Protein AF-A0AAV4WEE0-F1 (afdb_monomer)

pLDDT: mean 76.93, std 17.57, range [32.69, 96.69]

Nearest PDB structures (foldseek):
  7z1k-assembly1_A  TM=8.141E-01  e=2.230E-05  Homo sapiens
  1ow1-assembly1_A  TM=7.708E-01  e=2.863E-05  Homo sapiens
  7z27-assembly1_B  TM=7.330E-01  e=6.160E-03  Homo sapiens
  7z27-assembly1_A  TM=7.036E-01  e=2.287E-02  Homo sapiens

Solvent-accessible surface area (backbone atoms only — not comparable to full-atom values): 7306 Å² total; per-residue (Å²): 135,84,77,72,69,78,80,76,52,81,66,60,76,76,24,61,74,65,47,69,36,30,44,31,48,98,88,47,74,20,39,27,35,30,28,53,74,50,57,29,62,65,63,44,42,56,50,41,66,72,77,37,78,52,54,47,58,46,81,41,76,41,68,74,76,64,75,77,60,57,84,78,40,59,82,80,37,58,43,63,50,79,42,61,33,48,81,43,71,69,46,24,51,52,12,40,48,40,38,50,68,47,50,50,45,47,32,57,75,67,67,42,40,75,29,72,84,79,87,79,70,79,83,127

InterPro domains:
  IPR016194 SPOC-like, C-terminal domain superfamily [G3DSA:2.40.290.10] (7-121)
  IPR016194 SPOC-like, C-terminal domain superfamily [SSF100939] (11-114)

Radius of gyration: 15.43 Å; Cα contacts (8 Å, |Δi|>4): 176; chains: 1; bounding box: 29×40×46 Å

Foldseek 3Di:
DPQPADDDDPLCVVWPWQDWAWEAEPRQIFTKTKTFDAADSVLSNVCCVPFPVHYFYLPDWDQPPVVVCVVVCSHNDTDIDMATDDSDPVNSVSNRCCVVVPPVVVCVVVNTDRDGDGPPPDPD

Structure (mmCIF, N/CA/C/O backbone):
data_AF-A0AAV4WEE0-F1
#
_entry.id   AF-A0AAV4WEE0-F1
#
loop_
_atom_site.group_PDB
_atom_site.id
_atom_site.type_symbol
_atom_site.label_atom_id
_atom_site.label_alt_id
_atom_site.label_comp_id
_atom_site.label_asym_id
_atom_site.label_entity_id
_atom_site.label_seq_id
_atom_site.pdbx_PDB_ins_code
_atom_site.Cartn_x
_atom_site.Cartn_y
_atom_site.Cartn_z
_atom_site.occupancy
_atom_site.B_iso_or_equiv
_atom_site.auth_seq_id
_atom_site.auth_comp_id
_atom_site.auth_asym_id
_atom_site.auth_atom_id
_atom_site.pdbx_PDB_model_num
ATOM 1 N N . MET A 1 1 ? -12.226 25.056 14.072 1.00 35.38 1 MET A N 1
ATOM 2 C CA . MET A 1 1 ? -11.562 23.853 14.610 1.00 35.38 1 MET A CA 1
ATOM 3 C C . MET A 1 1 ? -10.584 23.409 13.546 1.00 35.38 1 MET A C 1
ATOM 5 O O . MET A 1 1 ? -10.989 22.764 12.591 1.00 35.38 1 MET A O 1
ATOM 9 N N . GLU A 1 2 ? -9.351 23.899 13.625 1.00 38.50 2 GLU A N 1
ATOM 10 C CA . GLU A 1 2 ? -8.288 23.498 12.704 1.00 38.50 2 GLU A CA 1
ATOM 11 C C . GLU A 1 2 ? -7.837 22.097 13.121 1.00 38.50 2 GLU A C 1
ATOM 13 O O . GLU A 1 2 ? -7.438 21.882 14.266 1.00 38.50 2 GLU A O 1
ATOM 18 N N . GLY A 1 3 ? -8.027 21.119 12.235 1.00 40.12 3 GLY A N 1
ATOM 19 C CA . GLY A 1 3 ? -7.583 19.752 12.466 1.00 40.12 3 GLY A CA 1
ATOM 20 C C . GLY A 1 3 ? -6.066 19.741 12.600 1.00 40.12 3 GLY A C 1
ATOM 21 O O . GLY A 1 3 ? -5.363 20.190 11.697 1.00 40.12 3 GLY A O 1
ATOM 22 N N . ASN A 1 4 ? -5.572 19.251 13.736 1.00 44.12 4 ASN A N 1
ATOM 23 C CA . ASN A 1 4 ? -4.148 19.053 13.986 1.00 44.12 4 ASN A CA 1
ATOM 24 C C . ASN A 1 4 ? -3.625 17.968 13.029 1.00 44.12 4 ASN A C 1
ATOM 26 O O . ASN A 1 4 ? -3.594 16.786 13.362 1.00 44.12 4 ASN A O 1
ATOM 30 N N . MET A 1 5 ? -3.243 18.370 11.817 1.00 50.44 5 MET A N 1
ATOM 31 C CA . MET A 1 5 ? -2.509 17.517 10.892 1.00 50.44 5 MET A CA 1
ATOM 32 C C . MET A 1 5 ? -1.175 17.144 11.535 1.00 50.44 5 MET A C 1
ATOM 34 O O . MET A 1 5 ? -0.389 18.020 11.901 1.00 50.44 5 MET A O 1
ATOM 38 N N . MET A 1 6 ? -0.908 15.844 11.667 1.00 61.09 6 MET A N 1
ATOM 39 C CA . MET A 1 6 ? 0.408 15.391 12.105 1.00 61.09 6 MET A CA 1
ATOM 40 C C . MET A 1 6 ? 1.493 15.902 11.146 1.00 61.09 6 MET A C 1
ATOM 42 O O . MET A 1 6 ? 1.300 15.865 9.926 1.00 61.09 6 MET A O 1
ATOM 46 N N . PRO A 1 7 ? 2.638 16.369 11.672 1.00 57.16 7 PRO A N 1
ATOM 47 C CA . PRO A 1 7 ? 3.713 16.888 10.847 1.00 57.16 7 PRO A CA 1
ATOM 48 C C . PRO A 1 7 ? 4.311 15.785 9.967 1.00 57.16 7 PRO A C 1
ATOM 50 O O . PRO A 1 7 ? 4.526 14.656 10.407 1.00 57.16 7 PRO A O 1
ATOM 53 N N . LEU A 1 8 ? 4.603 16.149 8.719 1.00 56.88 8 LEU A N 1
ATOM 54 C CA . LEU A 1 8 ? 5.281 15.290 7.753 1.00 56.88 8 LEU A CA 1
ATOM 55 C C . LEU A 1 8 ? 6.668 14.884 8.265 1.00 56.88 8 LEU A C 1
ATOM 57 O O . LEU A 1 8 ? 7.426 15.727 8.755 1.00 56.88 8 LEU A O 1
ATOM 61 N N . SER A 1 9 ? 7.028 13.613 8.103 1.00 58.94 9 SER A N 1
ATOM 62 C CA . SER A 1 9 ? 8.375 13.130 8.409 1.00 58.94 9 SER A CA 1
ATOM 63 C C . SER A 1 9 ? 9.423 13.763 7.468 1.00 58.94 9 SER A C 1
ATOM 65 O O . SER A 1 9 ? 9.096 14.161 6.348 1.00 58.94 9 SER A O 1
ATOM 67 N N . PRO A 1 10 ? 10.709 13.842 7.860 1.00 52.53 10 PRO A N 1
ATOM 68 C CA . PRO A 1 10 ? 11.750 14.501 7.057 1.00 52.53 10 PRO A CA 1
ATOM 69 C C . PRO A 1 10 ? 11.942 13.931 5.639 1.00 52.53 10 PRO A C 1
ATOM 71 O O . PRO A 1 10 ? 12.389 14.641 4.740 1.00 52.53 10 PRO A O 1
ATOM 74 N N . SER A 1 11 ? 11.606 12.657 5.414 1.00 53.34 11 SER A N 1
ATOM 75 C CA . SER A 1 11 ? 11.612 12.026 4.087 1.00 53.34 11 SER A CA 1
ATOM 76 C C . SER A 1 11 ? 10.438 12.466 3.208 1.00 53.34 11 SER A C 1
ATOM 78 O O . SER A 1 11 ? 10.603 12.603 2.000 1.00 53.34 11 SER A O 1
ATOM 80 N N . GLU A 1 12 ? 9.279 12.750 3.804 1.00 51.50 12 GLU A N 1
ATOM 81 C CA . GLU A 1 12 ? 8.088 13.271 3.108 1.00 51.50 12 GLU A CA 1
ATOM 82 C C . GLU A 1 12 ? 8.232 14.749 2.730 1.00 51.50 12 GLU A C 1
ATOM 84 O O . GLU A 1 12 ? 7.516 15.240 1.868 1.00 51.50 12 GLU A O 1
ATOM 89 N N . GLN A 1 13 ? 9.178 15.462 3.346 1.00 56.56 13 GLN A N 1
ATOM 90 C CA . GLN A 1 13 ? 9.523 16.833 2.961 1.00 56.56 13 GLN A CA 1
ATOM 91 C C . GLN A 1 13 ? 10.413 16.894 1.708 1.00 56.56 13 GLN A C 1
ATOM 93 O O . GLN A 1 13 ? 10.507 17.946 1.083 1.00 56.56 13 GLN A O 1
ATOM 98 N N . LYS A 1 14 ? 11.074 15.787 1.334 1.00 66.38 14 LYS A N 1
ATOM 99 C CA . LYS A 1 14 ? 11.942 15.707 0.144 1.00 66.38 14 LYS A CA 1
ATOM 100 C C . LYS A 1 14 ? 11.291 15.006 -1.042 1.00 66.38 14 LYS A C 1
ATOM 102 O O . LYS A 1 14 ? 11.653 15.306 -2.175 1.00 66.38 14 LYS A O 1
ATOM 107 N N . ASN A 1 15 ? 10.346 14.105 -0.786 1.00 77.00 15 ASN A N 1
ATOM 108 C CA . ASN A 1 15 ? 9.697 13.309 -1.817 1.00 77.00 15 ASN A CA 1
ATOM 109 C C . ASN A 1 15 ? 8.175 13.513 -1.784 1.00 77.00 15 ASN A C 1
ATOM 111 O O . ASN A 1 15 ? 7.592 13.480 -0.699 1.00 77.00 15 ASN A O 1
ATOM 115 N N . PRO A 1 16 ? 7.517 13.681 -2.946 1.00 83.88 16 PRO A N 1
ATOM 116 C CA . PRO A 1 16 ? 6.081 13.918 -3.002 1.00 83.88 16 PRO A CA 1
ATOM 117 C C . PRO A 1 16 ? 5.278 12.708 -2.512 1.00 83.88 16 PRO A C 1
ATOM 119 O O . PRO A 1 16 ? 5.648 11.547 -2.725 1.00 83.88 16 PRO A O 1
ATOM 122 N N . ILE A 1 17 ? 4.146 13.002 -1.875 1.00 87.88 17 ILE A N 1
ATOM 123 C CA . ILE A 1 17 ? 3.093 12.022 -1.603 1.00 87.88 17 ILE A CA 1
ATOM 124 C C . ILE A 1 17 ? 2.387 11.762 -2.927 1.00 87.88 17 ILE A C 1
ATOM 126 O O . ILE A 1 17 ? 1.889 12.702 -3.538 1.00 87.88 17 ILE A O 1
ATOM 130 N N . ILE A 1 18 ? 2.342 10.505 -3.349 1.00 87.56 18 ILE A N 1
ATOM 131 C CA . ILE A 1 18 ? 1.702 10.109 -4.609 1.00 87.56 18 ILE A CA 1
ATOM 132 C C . ILE A 1 18 ? 0.267 9.655 -4.365 1.00 87.56 18 ILE A C 1
ATOM 134 O O . ILE A 1 18 ? -0.605 9.859 -5.199 1.00 87.56 18 ILE A O 1
ATOM 138 N N . TRP A 1 19 ? -0.004 9.040 -3.211 1.00 89.81 19 TRP 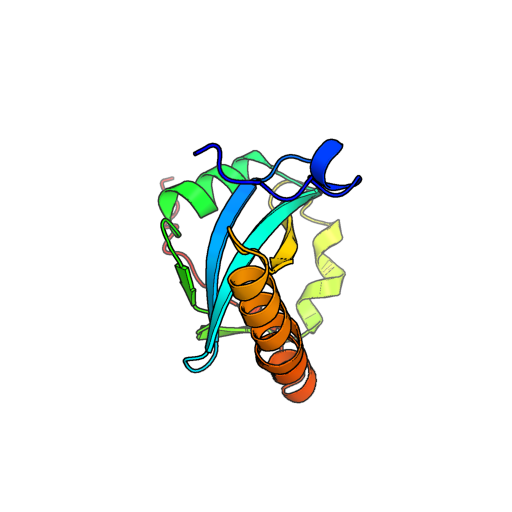A N 1
ATOM 139 C CA . TRP A 1 19 ? -1.321 8.474 -2.953 1.00 89.81 19 TRP A CA 1
ATOM 140 C C . TRP A 1 19 ? -1.623 8.326 -1.465 1.00 89.81 19 TRP A C 1
ATOM 142 O O . TRP A 1 19 ? -0.738 8.002 -0.673 1.00 89.81 19 TRP A O 1
ATOM 152 N N . THR A 1 20 ? -2.894 8.492 -1.103 1.00 90.88 20 THR A N 1
ATOM 153 C CA . THR A 1 20 ? -3.429 8.202 0.230 1.00 90.88 20 THR A CA 1
ATOM 154 C C . THR A 1 20 ? -4.736 7.437 0.075 1.00 90.88 20 THR A C 1
ATOM 156 O O . THR A 1 20 ? -5.597 7.831 -0.707 1.00 90.88 20 THR A O 1
ATOM 159 N N . GLY A 1 21 ? -4.902 6.357 0.834 1.00 92.12 21 GLY A N 1
ATOM 160 C CA . GLY A 1 21 ? -6.104 5.530 0.786 1.00 92.12 21 GLY A CA 1
ATOM 161 C C . GLY A 1 21 ? -5.964 4.280 1.644 1.00 92.12 21 GLY A C 1
ATOM 162 O O . GLY A 1 21 ? -5.195 4.257 2.603 1.00 92.12 21 GLY A O 1
ATOM 163 N N . GLU A 1 22 ? -6.711 3.226 1.328 1.00 93.88 22 GLU A N 1
ATOM 164 C CA . GLU A 1 22 ? -6.712 1.994 2.120 1.00 93.88 22 GLU A CA 1
ATOM 165 C C . GLU A 1 22 ? -5.990 0.828 1.440 1.00 93.88 22 GLU A C 1
ATOM 167 O O . GLU A 1 22 ? -6.297 0.459 0.309 1.00 93.88 22 GLU A O 1
ATOM 172 N N . LEU A 1 23 ? -5.098 0.156 2.164 1.00 93.06 23 LEU A N 1
ATOM 173 C CA . LEU A 1 23 ? -4.620 -1.173 1.791 1.00 93.06 23 LEU A CA 1
ATOM 174 C C . LEU A 1 23 ? -5.508 -2.251 2.401 1.00 93.06 23 LEU A C 1
ATOM 176 O O . LEU A 1 23 ? -5.815 -2.215 3.595 1.00 93.06 23 LEU A O 1
ATOM 180 N N . VAL A 1 24 ? -5.875 -3.236 1.580 1.00 92.06 24 VAL A N 1
ATOM 181 C CA . VAL A 1 24 ? -6.744 -4.345 1.975 1.00 92.06 24 VAL A CA 1
ATOM 182 C C . VAL A 1 24 ? -6.047 -5.687 1.763 1.00 92.06 24 VAL A C 1
ATOM 184 O O . VAL A 1 24 ? -5.638 -6.019 0.648 1.00 92.06 24 VAL A O 1
ATOM 187 N N . LEU A 1 25 ? -5.956 -6.497 2.821 1.00 91.50 25 LEU A N 1
ATOM 188 C CA . LEU A 1 25 ? -5.424 -7.863 2.775 1.00 91.50 25 LEU A CA 1
ATOM 189 C C . LEU A 1 25 ? -6.240 -8.775 3.695 1.00 91.50 25 LEU A C 1
ATOM 191 O O . LEU A 1 25 ? -6.318 -8.528 4.892 1.00 91.50 25 LEU A O 1
ATOM 195 N N . LEU A 1 26 ? -6.833 -9.842 3.146 1.00 87.88 26 LEU A N 1
ATOM 196 C CA . LEU A 1 26 ? -7.615 -10.834 3.909 1.00 87.88 26 LEU A CA 1
ATOM 197 C C . LEU A 1 26 ? -8.698 -10.212 4.822 1.00 87.88 26 LEU A C 1
ATOM 199 O O . LEU A 1 26 ? -8.926 -10.670 5.935 1.00 87.88 26 LEU A O 1
ATOM 203 N N . GLY A 1 27 ? -9.352 -9.144 4.355 1.00 87.69 27 GLY A N 1
ATOM 204 C CA . GLY A 1 27 ? -10.386 -8.427 5.113 1.00 87.69 27 GLY A CA 1
ATOM 205 C C . GLY A 1 27 ? -9.856 -7.371 6.091 1.00 87.69 27 GLY A C 1
ATOM 206 O O . GLY A 1 27 ? -10.635 -6.542 6.552 1.00 87.69 27 GLY A O 1
ATOM 207 N N . LEU A 1 28 ? -8.547 -7.330 6.354 1.00 92.19 28 LEU A N 1
ATOM 208 C CA . LEU A 1 28 ? -7.913 -6.232 7.083 1.00 92.19 28 LEU A CA 1
ATOM 209 C C . LEU A 1 28 ? -7.881 -4.988 6.198 1.00 92.19 28 LEU A C 1
ATOM 211 O O . LEU A 1 28 ? -7.482 -5.089 5.038 1.00 92.19 28 LEU A O 1
ATOM 215 N N . ARG A 1 29 ? -8.268 -3.832 6.743 1.00 94.38 29 ARG A N 1
ATOM 216 C CA . ARG A 1 29 ? -8.230 -2.527 6.065 1.00 94.38 29 ARG A CA 1
ATOM 217 C C . ARG A 1 29 ? -7.338 -1.584 6.858 1.00 94.38 29 ARG A C 1
ATOM 219 O O . ARG A 1 29 ? -7.525 -1.435 8.063 1.00 94.38 29 ARG A O 1
ATOM 226 N N . CYS A 1 30 ? -6.372 -0.974 6.189 1.00 94.44 30 CYS A N 1
ATOM 227 C CA . CYS A 1 30 ? -5.410 -0.067 6.800 1.00 94.44 30 CYS A CA 1
ATOM 228 C C . CYS A 1 30 ? -5.329 1.219 5.987 1.00 94.44 30 CYS A C 1
ATOM 230 O O . CYS A 1 30 ? -4.977 1.150 4.809 1.00 94.44 30 CYS A O 1
ATOM 232 N N . LYS A 1 31 ? -5.574 2.379 6.608 1.00 95.19 31 LYS A N 1
ATOM 233 C CA . LYS A 1 31 ? -5.272 3.661 5.963 1.00 95.19 31 LYS A CA 1
ATOM 234 C C . LYS A 1 31 ? -3.757 3.797 5.843 1.00 95.19 31 LYS A C 1
ATOM 236 O O . LYS A 1 31 ? -3.022 3.591 6.813 1.00 95.19 31 LYS A O 1
ATOM 241 N N . VAL A 1 32 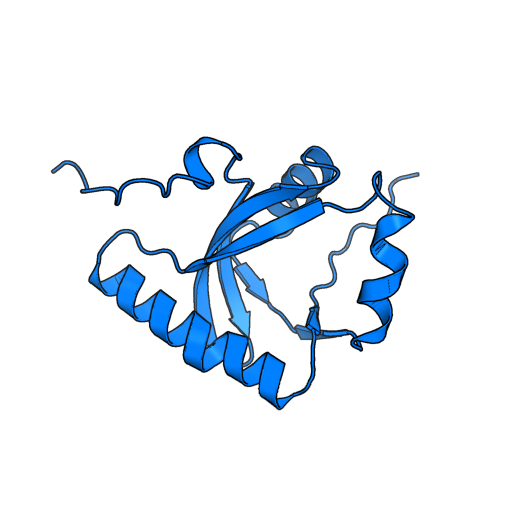? -3.289 4.128 4.652 1.00 94.62 32 VAL A N 1
ATOM 242 C CA . VAL A 1 32 ? -1.879 4.336 4.358 1.00 94.62 32 VAL A CA 1
ATOM 243 C C . VAL A 1 32 ? -1.693 5.543 3.461 1.00 94.62 32 VAL A C 1
ATOM 245 O O . VAL A 1 32 ? -2.598 5.972 2.747 1.00 94.62 32 VAL A O 1
ATOM 248 N N . ARG A 1 33 ? -0.466 6.037 3.468 1.00 92.31 33 ARG A N 1
ATOM 249 C CA . ARG A 1 33 ? 0.046 6.996 2.505 1.00 92.31 33 ARG A CA 1
ATOM 250 C C . ARG A 1 33 ? 1.252 6.409 1.795 1.00 92.31 33 ARG A C 1
ATOM 252 O O . ARG A 1 33 ? 2.009 5.632 2.385 1.00 92.31 33 ARG A O 1
ATOM 259 N N . MET A 1 34 ? 1.420 6.778 0.537 1.00 91.56 34 MET A N 1
ATOM 260 C CA . MET A 1 34 ? 2.532 6.359 -0.294 1.00 91.56 34 MET A CA 1
ATOM 261 C C . MET A 1 34 ? 3.330 7.572 -0.741 1.00 91.56 34 MET A C 1
ATOM 263 O O . MET A 1 34 ? 2.792 8.514 -1.322 1.00 91.56 34 MET A O 1
ATOM 267 N N . THR A 1 35 ? 4.626 7.517 -0.477 1.00 90.31 35 THR A N 1
ATOM 268 C CA . THR A 1 35 ? 5.573 8.590 -0.776 1.00 90.31 35 THR A CA 1
ATOM 269 C C . THR A 1 35 ? 6.579 8.080 -1.792 1.00 90.31 35 THR A C 1
ATOM 271 O O . THR A 1 35 ? 7.046 6.944 -1.689 1.00 90.31 35 THR A O 1
ATOM 274 N N . TYR A 1 36 ? 6.899 8.904 -2.784 1.00 88.31 36 TYR A N 1
ATOM 275 C CA . TYR A 1 36 ? 7.854 8.554 -3.827 1.00 88.31 36 TYR A CA 1
ATOM 276 C C . TYR A 1 36 ? 9.250 8.248 -3.265 1.00 88.31 36 TYR A C 1
ATOM 278 O O . TYR A 1 36 ? 9.687 8.831 -2.271 1.00 88.31 36 TYR A O 1
ATOM 286 N N . VAL A 1 37 ? 9.958 7.314 -3.903 1.00 85.31 37 VAL A N 1
ATOM 287 C CA . VAL A 1 37 ? 11.347 6.966 -3.571 1.00 85.31 37 VAL A CA 1
ATOM 288 C C . VAL A 1 37 ? 12.233 7.032 -4.804 1.00 85.31 37 VAL A C 1
ATOM 290 O O . VAL A 1 37 ? 13.279 7.677 -4.761 1.00 85.31 37 VAL A O 1
ATOM 293 N N . TYR A 1 38 ? 11.855 6.333 -5.877 1.00 83.69 38 TYR A N 1
ATOM 294 C CA . TYR A 1 38 ? 12.693 6.176 -7.065 1.00 83.69 38 TYR A CA 1
ATOM 295 C C . TYR A 1 38 ? 11.880 5.753 -8.297 1.00 83.69 38 TYR A C 1
ATOM 297 O O . TYR A 1 38 ? 10.856 5.088 -8.154 1.00 83.69 38 TYR A O 1
ATOM 305 N N . GLY A 1 39 ? 12.391 6.050 -9.493 1.00 82.25 39 GLY A N 1
ATOM 306 C CA . GLY A 1 39 ? 11.854 5.578 -10.768 1.00 82.25 39 GLY A CA 1
ATOM 307 C C . GLY A 1 39 ? 11.007 6.625 -11.488 1.00 82.25 39 GLY A C 1
ATOM 308 O O . GLY A 1 39 ? 11.265 7.821 -11.372 1.00 82.25 39 GLY A O 1
ATOM 309 N N . ASP A 1 40 ? 10.012 6.174 -12.245 1.00 84.00 40 ASP A N 1
ATOM 310 C CA . ASP A 1 40 ? 9.087 7.048 -12.966 1.00 84.00 40 ASP A CA 1
ATOM 311 C C . ASP A 1 40 ? 7.929 7.474 -12.050 1.00 84.00 40 ASP A C 1
ATOM 313 O O . ASP A 1 40 ? 7.065 6.676 -11.684 1.00 84.00 40 ASP A O 1
ATOM 317 N N . VAL A 1 41 ? 7.932 8.739 -11.629 1.00 82.44 41 VAL A N 1
ATOM 318 C CA . VAL A 1 41 ? 6.892 9.290 -10.750 1.00 82.44 41 VAL A CA 1
ATOM 319 C C . VAL A 1 41 ? 5.562 9.509 -11.478 1.00 82.44 41 VAL A C 1
ATOM 321 O O . VAL A 1 41 ? 4.512 9.340 -10.860 1.00 82.44 41 VAL A O 1
ATOM 324 N N . GLU A 1 42 ? 5.593 9.822 -12.777 1.00 81.69 42 GLU A N 1
ATOM 325 C CA . GLU A 1 42 ? 4.390 10.057 -13.585 1.00 81.69 42 GLU A CA 1
ATOM 326 C C . GLU A 1 42 ? 3.621 8.752 -13.785 1.00 81.69 42 GLU A C 1
ATOM 328 O O . GLU A 1 42 ? 2.396 8.737 -13.685 1.00 81.69 42 GLU A O 1
ATOM 333 N N . MET A 1 43 ? 4.336 7.633 -13.956 1.00 80.50 43 MET A N 1
ATOM 334 C CA . MET A 1 43 ? 3.734 6.296 -13.942 1.00 80.50 43 MET A CA 1
ATOM 335 C C . MET A 1 43 ? 2.966 6.044 -12.637 1.00 80.50 43 MET A C 1
ATOM 337 O O . MET A 1 43 ? 1.844 5.540 -12.662 1.00 80.50 43 MET A O 1
ATOM 341 N N . GLY A 1 44 ? 3.568 6.383 -11.492 1.00 74.94 44 GLY A N 1
ATOM 342 C CA . GLY A 1 44 ? 2.918 6.249 -10.191 1.00 74.94 44 GLY A CA 1
ATOM 343 C C . GLY A 1 44 ? 1.628 7.063 -10.132 1.00 74.94 44 GLY A C 1
ATOM 344 O O . GLY A 1 44 ? 0.561 6.507 -9.879 1.00 74.94 44 GLY A O 1
ATOM 345 N N . ASP A 1 45 ? 1.717 8.357 -10.420 1.00 76.88 45 ASP A N 1
ATOM 346 C CA . ASP A 1 45 ? 0.575 9.271 -10.376 1.00 76.88 45 ASP A CA 1
ATOM 347 C C . ASP A 1 45 ? -0.578 8.799 -11.279 1.00 76.88 45 ASP A C 1
ATOM 349 O O . ASP A 1 45 ? -1.707 8.628 -10.815 1.00 76.88 45 ASP A O 1
ATOM 353 N N . GLN A 1 46 ? -0.282 8.444 -12.534 1.00 75.69 46 GLN A N 1
ATOM 354 C CA . GLN A 1 46 ? -1.281 7.946 -13.482 1.00 75.69 46 GLN A CA 1
ATOM 355 C C . GLN A 1 46 ? -1.987 6.684 -12.980 1.00 75.69 46 GLN A C 1
ATOM 357 O O . GLN A 1 46 ? -3.216 6.615 -13.021 1.00 75.69 46 GLN A O 1
ATOM 362 N N . VAL A 1 47 ? -1.242 5.690 -12.484 1.00 74.50 47 VAL A N 1
ATOM 363 C CA . VAL A 1 47 ? -1.812 4.419 -12.009 1.00 74.50 47 VAL A CA 1
ATOM 364 C C . VAL A 1 47 ? -2.672 4.634 -10.765 1.00 74.50 47 VAL A C 1
ATOM 366 O O . VAL A 1 47 ? -3.786 4.118 -10.686 1.00 74.50 47 VAL A O 1
ATOM 369 N N . PHE A 1 48 ? -2.176 5.379 -9.777 1.00 74.69 48 PHE A N 1
ATOM 370 C CA . PHE A 1 48 ? -2.864 5.514 -8.493 1.00 74.69 48 PHE A CA 1
ATOM 371 C C . PHE A 1 48 ? -4.095 6.419 -8.569 1.00 74.69 48 PHE A C 1
ATOM 373 O O . PHE A 1 48 ? -5.108 6.097 -7.947 1.00 74.69 48 PHE A O 1
ATOM 380 N N . VAL A 1 49 ? -4.045 7.500 -9.353 1.00 68.06 49 VAL A N 1
ATOM 381 C CA . VAL A 1 49 ? -5.185 8.411 -9.533 1.00 68.06 49 VAL A CA 1
ATOM 382 C C . VAL A 1 49 ? -6.305 7.755 -10.345 1.00 68.06 49 VAL A C 1
ATOM 384 O O . VAL A 1 49 ? -7.477 7.955 -10.029 1.00 68.06 49 VAL A O 1
ATOM 387 N N . SER A 1 50 ? -5.974 6.950 -11.360 1.00 66.56 50 SER A N 1
ATOM 388 C CA . SER A 1 50 ? -6.982 6.341 -12.242 1.00 66.56 50 SER A CA 1
ATOM 389 C C . SER A 1 50 ? -7.563 5.023 -11.713 1.00 66.56 50 SER A C 1
ATOM 391 O O . SER A 1 50 ? -8.780 4.842 -11.735 1.00 66.56 50 SER A O 1
ATOM 393 N N . GLU A 1 51 ? -6.730 4.109 -11.204 1.00 67.94 51 GLU A N 1
ATOM 394 C CA . GLU A 1 51 ? -7.148 2.729 -10.902 1.00 67.94 51 GLU A CA 1
ATOM 395 C C . GLU A 1 51 ? -7.494 2.507 -9.424 1.00 67.94 51 GLU A C 1
ATOM 397 O O . GLU A 1 51 ? -8.231 1.577 -9.082 1.00 67.94 51 GLU A O 1
ATOM 402 N N . PHE A 1 52 ? -6.970 3.344 -8.524 1.00 73.25 52 PHE A N 1
ATOM 403 C CA . PHE A 1 52 ? -7.081 3.132 -7.081 1.00 73.25 52 PHE A CA 1
ATOM 404 C C . PHE A 1 52 ? -7.612 4.361 -6.343 1.00 73.25 52 PHE A C 1
ATOM 406 O O . PHE A 1 52 ? -6.959 4.862 -5.431 1.00 73.25 52 PHE A O 1
ATOM 413 N N . PRO A 1 53 ? -8.839 4.819 -6.638 1.00 69.12 53 PRO A N 1
ATOM 414 C CA . PRO A 1 53 ? -9.348 6.073 -6.085 1.00 69.12 53 PRO A CA 1
ATOM 415 C C . PRO A 1 53 ? -9.531 6.051 -4.559 1.00 69.12 53 PRO A C 1
ATOM 417 O O . PRO A 1 53 ? -9.594 7.105 -3.939 1.00 69.12 53 PRO A O 1
ATOM 420 N N . VAL A 1 54 ? -9.647 4.865 -3.941 1.00 78.44 54 VAL A N 1
ATOM 421 C CA . VAL A 1 54 ? -9.939 4.743 -2.497 1.00 78.44 54 VAL A CA 1
ATOM 422 C C . VAL A 1 54 ? -9.185 3.598 -1.824 1.00 78.44 54 VAL A C 1
ATOM 424 O O . VAL A 1 54 ? -8.746 3.730 -0.683 1.00 78.44 54 VAL A O 1
ATOM 427 N N . SER A 1 55 ? -9.036 2.451 -2.494 1.00 86.69 55 SER A N 1
ATOM 428 C CA . SER A 1 55 ? -8.449 1.269 -1.859 1.00 86.69 55 SER A CA 1
ATOM 429 C C . SER A 1 55 ? -7.732 0.344 -2.830 1.00 86.69 55 SER A C 1
ATOM 431 O O . SER A 1 55 ? -8.168 0.171 -3.967 1.00 86.69 55 SER A O 1
ATOM 433 N N . ILE A 1 56 ? -6.697 -0.328 -2.335 1.00 87.38 56 ILE A N 1
ATOM 434 C CA . ILE A 1 56 ? -5.891 -1.310 -3.053 1.00 87.38 56 ILE A CA 1
ATOM 435 C C . ILE A 1 56 ? -6.010 -2.652 -2.338 1.00 87.38 56 ILE A C 1
ATOM 437 O O . ILE A 1 56 ? -5.559 -2.815 -1.203 1.00 87.38 56 ILE A O 1
ATOM 441 N N . ALA A 1 57 ? -6.587 -3.643 -3.016 1.00 86.94 57 ALA A N 1
ATOM 442 C CA . ALA A 1 57 ? -6.701 -4.997 -2.488 1.00 86.94 57 ALA A CA 1
A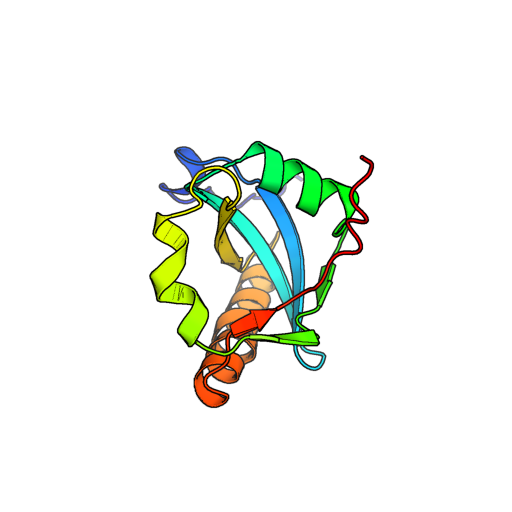TOM 443 C C . ALA A 1 57 ? -5.561 -5.894 -2.992 1.00 86.94 57 ALA A C 1
ATOM 445 O O . ALA A 1 57 ? -5.472 -6.208 -4.182 1.00 86.94 57 ALA A O 1
ATOM 446 N N . LEU A 1 58 ? -4.729 -6.380 -2.072 1.00 84.62 58 LEU A N 1
ATOM 447 C CA . LEU A 1 58 ? -3.623 -7.298 -2.351 1.00 84.62 58 LEU A CA 1
ATOM 448 C C . LEU A 1 58 ? -4.158 -8.726 -2.542 1.00 84.62 58 LEU A C 1
ATOM 450 O O . LEU A 1 58 ? -4.110 -9.560 -1.639 1.00 84.62 58 LEU A O 1
ATOM 454 N N . ARG A 1 59 ? -4.733 -8.995 -3.720 1.00 78.25 59 ARG A N 1
ATOM 455 C CA . ARG A 1 59 ? -5.416 -10.266 -4.039 1.00 78.25 59 ARG A CA 1
ATOM 456 C C . ARG A 1 59 ? -4.523 -11.303 -4.711 1.00 78.25 59 ARG A C 1
ATOM 458 O O . ARG A 1 59 ? -4.892 -12.473 -4.772 1.00 78.25 59 ARG A O 1
ATOM 465 N N . LYS A 1 60 ? -3.375 -10.893 -5.248 1.00 76.25 60 LYS A N 1
ATOM 466 C CA . LYS A 1 60 ? -2.425 -11.779 -5.927 1.00 76.25 60 LYS A CA 1
ATOM 467 C C . LYS A 1 60 ? -1.137 -11.883 -5.118 1.00 76.25 60 LYS A C 1
ATOM 469 O O . LYS A 1 60 ? -0.823 -11.029 -4.292 1.00 76.25 60 LYS A O 1
ATOM 474 N N . ARG A 1 61 ? -0.376 -12.945 -5.373 1.00 72.38 61 ARG A N 1
ATOM 475 C CA . ARG A 1 61 ? 0.944 -13.169 -4.783 1.00 72.38 61 ARG A CA 1
ATOM 476 C C . ARG A 1 61 ? 1.990 -13.219 -5.882 1.00 72.38 61 ARG A C 1
ATOM 478 O O . ARG A 1 61 ? 1.871 -14.019 -6.805 1.00 72.38 61 ARG A O 1
ATOM 485 N N . MET A 1 62 ? 3.054 -12.444 -5.722 1.00 68.88 62 MET A N 1
ATOM 486 C CA . MET A 1 62 ? 4.281 -12.613 -6.493 1.00 68.88 62 MET A CA 1
ATOM 487 C C . MET A 1 62 ? 5.305 -13.423 -5.694 1.00 68.88 62 MET A C 1
ATOM 489 O O . MET A 1 62 ? 5.426 -13.292 -4.469 1.00 68.88 62 MET A O 1
ATOM 493 N N . ARG A 1 63 ? 6.035 -14.302 -6.390 1.00 62.72 63 ARG A N 1
ATOM 494 C CA . ARG A 1 63 ? 7.181 -15.023 -5.818 1.00 62.72 63 ARG A CA 1
ATOM 495 C C . ARG A 1 63 ? 8.378 -14.070 -5.755 1.00 62.72 63 ARG A C 1
ATOM 497 O O . ARG A 1 63 ? 8.604 -13.303 -6.684 1.00 62.72 63 ARG A O 1
ATOM 504 N N . ARG A 1 64 ? 9.169 -14.154 -4.679 1.00 57.53 64 ARG A N 1
ATOM 505 C CA . ARG A 1 64 ? 10.290 -13.240 -4.358 1.00 57.53 64 ARG A CA 1
ATOM 506 C C . ARG A 1 64 ? 11.386 -13.105 -5.436 1.00 57.53 64 ARG A C 1
ATOM 508 O O . ARG A 1 64 ? 12.228 -12.226 -5.305 1.00 57.53 64 ARG A O 1
ATOM 515 N N . ALA A 1 65 ? 11.396 -13.937 -6.479 1.00 55.00 65 ALA A N 1
ATOM 516 C CA . ALA A 1 65 ? 12.433 -13.922 -7.513 1.00 55.00 65 ALA A CA 1
ATOM 517 C C . ALA A 1 65 ? 12.481 -12.620 -8.342 1.00 55.00 65 ALA A C 1
ATOM 519 O O . ALA A 1 65 ? 13.544 -12.281 -8.846 1.00 55.00 65 ALA A O 1
ATOM 520 N N . PHE A 1 66 ? 11.383 -11.857 -8.420 1.00 55.72 66 PHE A N 1
ATOM 521 C CA . PHE A 1 66 ? 11.298 -10.641 -9.246 1.00 55.72 66 PHE A CA 1
ATOM 522 C C . PHE A 1 66 ? 12.167 -9.467 -8.746 1.00 55.72 66 PHE A C 1
ATOM 524 O O . PHE A 1 66 ? 12.479 -8.553 -9.499 1.00 55.72 66 PHE A O 1
ATOM 531 N N . HIS A 1 67 ? 12.611 -9.487 -7.482 1.00 55.75 67 HIS A N 1
ATOM 532 C CA . HIS A 1 67 ? 13.332 -8.359 -6.869 1.00 55.75 67 HIS A CA 1
ATOM 533 C C . HIS A 1 67 ? 14.751 -8.128 -7.416 1.00 55.75 67 HIS A C 1
ATOM 535 O O . HIS A 1 67 ? 15.313 -7.059 -7.183 1.00 55.75 67 HIS A O 1
ATOM 541 N N . ARG A 1 68 ? 15.359 -9.096 -8.122 1.00 53.06 68 ARG A N 1
ATOM 542 C CA . ARG A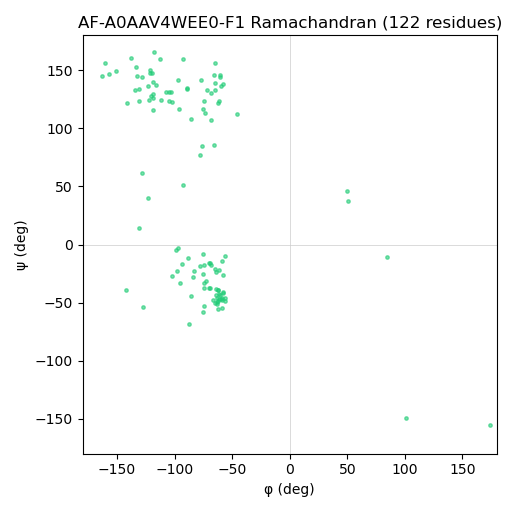 1 68 ? 16.729 -8.942 -8.658 1.00 53.06 68 ARG A CA 1
ATOM 543 C C . ARG A 1 68 ? 16.797 -8.192 -9.992 1.00 53.06 68 ARG A C 1
ATOM 545 O O . ARG A 1 68 ? 17.827 -7.576 -10.248 1.00 53.06 68 ARG A O 1
ATOM 552 N N . ASP A 1 69 ? 15.710 -8.154 -10.761 1.00 57.09 69 ASP A N 1
ATOM 553 C CA . ASP A 1 69 ? 15.731 -7.643 -12.142 1.00 57.09 69 ASP A CA 1
ATOM 554 C C . ASP A 1 69 ? 15.248 -6.187 -12.280 1.00 57.09 69 ASP A C 1
ATOM 556 O O . ASP A 1 69 ? 15.375 -5.584 -13.342 1.00 57.09 69 ASP A O 1
ATOM 560 N N . LEU A 1 70 ? 14.773 -5.568 -11.191 1.00 58.25 70 LEU A N 1
ATOM 561 C CA . LEU A 1 70 ? 14.216 -4.204 -11.201 1.00 58.25 70 LEU A CA 1
ATOM 562 C C . LEU A 1 70 ? 15.222 -3.118 -11.632 1.00 58.25 70 LEU A C 1
ATOM 564 O O . LEU A 1 70 ? 14.816 -2.061 -12.100 1.00 58.25 70 LEU A O 1
ATOM 568 N N . ARG A 1 71 ? 16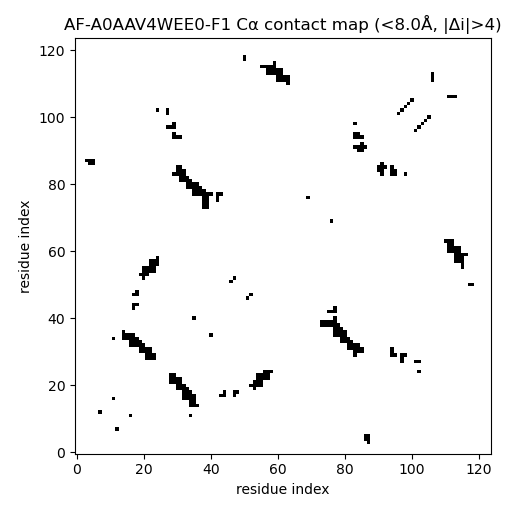.536 -3.366 -11.524 1.00 55.06 71 ARG A N 1
ATOM 569 C CA . ARG A 1 71 ? 17.576 -2.397 -11.934 1.00 55.06 71 ARG A CA 1
ATOM 570 C C . ARG A 1 71 ? 17.652 -2.178 -13.450 1.00 55.06 71 ARG A C 1
ATOM 572 O O . ARG A 1 71 ? 18.296 -1.225 -13.880 1.00 55.06 71 ARG A O 1
ATOM 579 N N . LEU A 1 72 ? 17.052 -3.065 -14.246 1.00 54.88 72 LEU A N 1
ATOM 580 C CA . LEU A 1 72 ? 17.085 -3.000 -15.709 1.00 54.88 72 LEU A CA 1
ATOM 581 C C . LEU A 1 72 ? 15.943 -2.155 -16.301 1.00 54.88 72 LEU A C 1
ATOM 583 O O . LEU A 1 72 ? 16.011 -1.799 -17.472 1.00 54.88 72 LEU A O 1
ATOM 587 N N . PHE A 1 73 ? 14.940 -1.779 -15.499 1.00 55.62 73 PHE A N 1
ATOM 588 C CA . PHE A 1 73 ? 13.691 -1.163 -15.970 1.00 55.62 73 PHE A CA 1
ATOM 589 C C . PHE A 1 73 ? 13.426 0.207 -15.331 1.00 55.62 73 PHE A C 1
ATOM 591 O O . PHE A 1 73 ? 12.295 0.540 -14.991 1.00 55.62 73 PHE A O 1
ATOM 598 N N . ASN A 1 74 ? 14.460 1.037 -15.162 1.00 55.69 74 ASN A N 1
ATOM 599 C CA . ASN A 1 74 ? 14.331 2.337 -14.480 1.00 55.69 74 ASN A CA 1
ATOM 600 C C . ASN A 1 74 ? 13.312 3.305 -15.128 1.00 55.69 74 ASN A C 1
ATOM 602 O O . ASN A 1 74 ? 12.960 4.294 -14.495 1.00 55.69 74 ASN A O 1
ATOM 606 N N . LYS A 1 75 ? 12.854 3.040 -16.363 1.00 57.19 75 LYS A N 1
ATOM 607 C CA . LYS A 1 75 ? 11.812 3.814 -17.065 1.00 57.19 75 LYS A CA 1
ATOM 608 C C . LYS A 1 75 ? 10.397 3.221 -16.971 1.00 57.19 75 LYS A C 1
ATOM 610 O O . LYS A 1 75 ? 9.473 3.811 -17.501 1.00 57.19 75 LYS A O 1
ATOM 615 N N . GLU A 1 76 ? 10.225 2.061 -16.340 1.00 74.44 76 GLU A N 1
ATOM 616 C CA . GLU A 1 76 ? 8.938 1.340 -16.287 1.00 74.44 76 GLU A CA 1
ATOM 617 C C . GLU A 1 76 ? 8.579 0.906 -14.856 1.00 74.44 76 GLU A C 1
ATOM 619 O O . GLU A 1 76 ? 7.723 0.048 -14.638 1.00 74.44 76 GLU A O 1
ATOM 624 N N . ILE A 1 77 ? 9.273 1.461 -13.858 1.00 80.38 77 ILE A N 1
ATOM 625 C CA . ILE A 1 77 ? 9.057 1.151 -12.446 1.00 80.38 77 ILE A CA 1
ATOM 626 C C . ILE A 1 77 ? 8.934 2.452 -11.668 1.00 80.38 77 ILE A C 1
ATOM 628 O O . ILE A 1 77 ? 9.791 3.324 -11.774 1.00 80.38 77 ILE A O 1
ATOM 632 N N . CYS A 1 78 ? 7.926 2.514 -10.802 1.00 84.12 78 CYS A N 1
ATOM 633 C CA . CYS A 1 78 ? 7.822 3.487 -9.725 1.00 84.12 78 CYS A CA 1
ATOM 634 C C . CYS A 1 78 ? 7.965 2.767 -8.378 1.00 84.12 78 CYS A C 1
ATOM 636 O O . CYS A 1 78 ? 7.229 1.820 -8.087 1.00 84.12 78 CYS A O 1
ATOM 638 N N . VAL A 1 79 ? 8.913 3.195 -7.547 1.00 85.25 79 VAL A N 1
ATOM 639 C CA . VAL A 1 79 ? 9.108 2.683 -6.187 1.00 85.25 79 VAL A CA 1
ATOM 640 C C . VAL A 1 79 ? 8.594 3.714 -5.196 1.00 85.25 79 VAL A C 1
ATOM 642 O O . VAL A 1 79 ? 9.068 4.850 -5.160 1.00 85.25 79 VAL A O 1
ATOM 645 N N . LEU A 1 80 ? 7.661 3.279 -4.351 1.00 88.06 80 LEU A N 1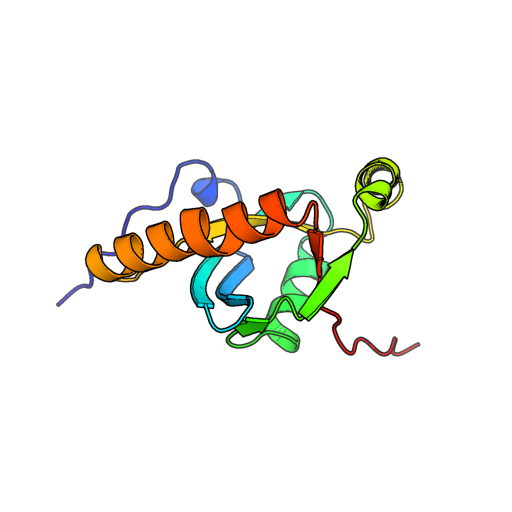
ATOM 646 C CA . LEU A 1 80 ? 7.062 4.078 -3.290 1.00 88.06 80 LEU A CA 1
ATOM 647 C C . LEU A 1 80 ? 7.333 3.436 -1.925 1.00 88.06 80 LEU A C 1
ATOM 649 O O . LEU A 1 80 ? 7.366 2.210 -1.790 1.00 88.06 80 LEU A O 1
ATOM 653 N N . THR A 1 81 ? 7.472 4.256 -0.891 1.00 91.00 81 THR A N 1
ATOM 654 C CA . THR A 1 81 ? 7.359 3.809 0.500 1.00 91.00 81 THR A CA 1
ATOM 655 C C . THR A 1 81 ? 5.915 3.909 0.947 1.00 91.00 81 THR A C 1
ATOM 657 O O . THR A 1 81 ? 5.288 4.943 0.742 1.00 91.00 81 THR A O 1
ATOM 660 N N . VAL A 1 82 ? 5.420 2.871 1.616 1.00 91.88 82 VAL A N 1
ATOM 661 C CA . VAL A 1 82 ? 4.080 2.847 2.208 1.00 91.88 82 VAL A CA 1
ATOM 662 C C . VAL A 1 82 ? 4.193 3.017 3.717 1.00 91.88 82 VAL A C 1
ATOM 664 O O . VAL A 1 82 ? 4.974 2.309 4.356 1.00 91.88 82 VAL A O 1
ATOM 667 N N . GLN A 1 83 ? 3.403 3.921 4.287 1.00 93.31 83 GLN A N 1
ATOM 668 C CA . GLN A 1 83 ? 3.366 4.176 5.726 1.00 93.31 83 GLN A CA 1
ATOM 669 C C . GLN A 1 83 ? 1.920 4.230 6.232 1.00 93.31 83 GLN A C 1
ATOM 671 O O . GLN A 1 83 ? 1.045 4.702 5.503 1.00 93.31 83 GLN A O 1
ATOM 676 N N . PRO A 1 84 ? 1.641 3.757 7.461 1.00 95.06 84 PRO A N 1
ATOM 677 C CA . PRO A 1 84 ? 0.323 3.906 8.064 1.00 95.06 84 PRO A CA 1
ATOM 678 C C . PRO A 1 84 ? -0.033 5.387 8.218 1.00 95.06 84 PRO A C 1
ATOM 680 O O . PRO A 1 84 ? 0.825 6.222 8.502 1.00 95.06 84 PRO A O 1
ATOM 683 N N . TYR A 1 85 ? -1.311 5.697 8.029 1.00 92.50 85 TYR A N 1
ATOM 684 C CA . TYR A 1 85 ? -1.844 7.053 8.096 1.00 92.50 85 TYR A CA 1
ATOM 685 C C . TYR A 1 85 ? -3.125 7.096 8.939 1.00 92.50 85 TYR A C 1
ATOM 687 O O . TYR A 1 85 ? -3.855 6.108 9.042 1.00 92.50 85 TYR A O 1
ATOM 695 N N . GLY A 1 86 ? -3.395 8.251 9.539 1.00 93.38 86 GLY A N 1
ATOM 696 C CA . GLY A 1 86 ? -4.635 8.563 10.237 1.00 93.38 86 GLY A CA 1
ATOM 697 C C . GLY A 1 86 ? -4.751 10.070 10.429 1.00 93.38 86 GLY A C 1
ATOM 698 O O . GLY A 1 86 ? -3.738 10.744 10.617 1.00 93.38 86 GLY A O 1
ATOM 699 N N . GLU A 1 87 ? -5.972 10.595 10.357 1.00 90.88 87 GLU A N 1
ATOM 700 C CA . GLU A 1 87 ? -6.230 12.028 10.563 1.00 90.88 87 GLU A CA 1
ATOM 701 C C . GLU A 1 87 ? -6.147 12.400 12.047 1.00 90.88 87 GLU A C 1
ATOM 703 O O . GLU A 1 87 ? -5.817 13.531 12.395 1.00 90.88 87 GLU A O 1
ATOM 708 N N . THR A 1 88 ? -6.395 11.424 12.925 1.00 94.69 88 THR A N 1
ATOM 709 C CA . THR A 1 88 ? -6.204 11.539 14.373 1.00 94.69 88 THR A CA 1
ATOM 710 C C . THR A 1 88 ? -5.153 10.551 14.870 1.00 94.69 88 THR A C 1
ATOM 712 O O . THR A 1 88 ? -4.789 9.590 14.185 1.00 94.69 88 THR A O 1
ATOM 715 N N . GLN A 1 89 ? -4.681 10.756 16.101 1.00 93.50 89 GLN A N 1
ATOM 7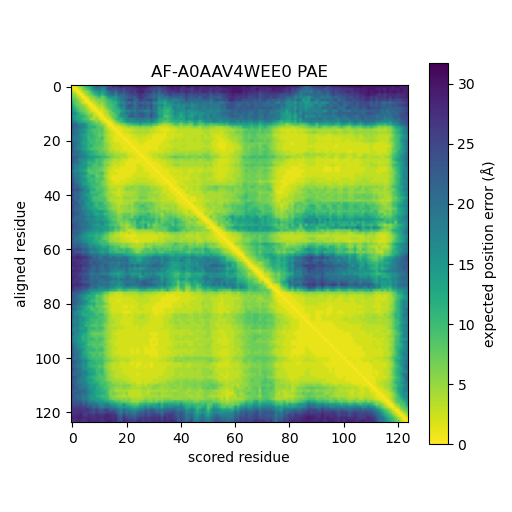16 C CA . GLN A 1 89 ? -3.751 9.829 16.746 1.00 93.50 89 GLN A CA 1
ATOM 717 C C . GLN A 1 89 ? -4.369 8.441 16.939 1.00 93.50 89 GLN A C 1
ATOM 719 O O . GLN A 1 89 ? -3.688 7.435 16.748 1.00 93.50 89 GLN A O 1
ATOM 724 N N . GLU A 1 90 ? -5.652 8.365 17.288 1.00 95.19 90 GLU A N 1
ATOM 725 C CA . GLU A 1 90 ? -6.366 7.100 17.448 1.00 95.19 90 GLU A CA 1
ATOM 726 C C . GLU A 1 90 ? -6.462 6.347 16.119 1.00 95.19 90 GLU A C 1
ATOM 728 O O . GLU A 1 90 ? -6.216 5.138 16.076 1.00 95.19 90 GLU A O 1
ATOM 733 N N . GLU A 1 91 ? -6.771 7.053 15.028 1.00 94.25 91 GLU A N 1
ATOM 734 C CA . GLU A 1 91 ? -6.777 6.463 13.691 1.00 94.25 91 GLU A CA 1
ATOM 735 C C . GLU A 1 91 ? -5.387 5.984 13.279 1.00 94.25 91 GLU A C 1
ATOM 737 O O . GLU A 1 91 ? -5.246 4.856 12.806 1.00 94.25 91 GLU A O 1
ATOM 742 N N . PHE A 1 92 ? -4.359 6.811 13.491 1.00 94.56 92 PHE A N 1
ATOM 743 C CA . PHE A 1 92 ? -2.983 6.450 13.177 1.00 94.56 92 PHE A CA 1
ATOM 744 C C . PHE A 1 92 ? -2.558 5.205 13.951 1.00 94.56 92 PHE A C 1
ATOM 746 O O . PHE A 1 92 ? -2.024 4.278 13.351 1.00 94.56 92 PHE A O 1
ATOM 753 N N . ASN A 1 93 ? -2.840 5.137 15.254 1.00 95.94 93 ASN A N 1
ATOM 754 C CA . ASN A 1 93 ? -2.498 3.986 16.089 1.00 95.94 93 ASN A CA 1
ATOM 755 C C . ASN A 1 93 ? -3.177 2.706 15.585 1.00 95.94 93 ASN A C 1
ATOM 757 O O . ASN A 1 93 ? -2.525 1.667 15.472 1.00 95.94 93 ASN A O 1
ATOM 761 N N . ARG A 1 94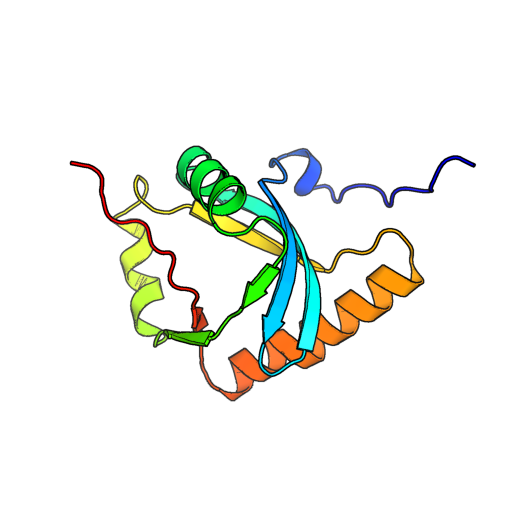 ? -4.464 2.786 15.215 1.00 95.25 94 ARG A N 1
ATOM 762 C CA . ARG A 1 94 ? -5.202 1.657 14.631 1.00 95.25 94 ARG A CA 1
ATOM 763 C C . ARG A 1 94 ? -4.592 1.217 13.299 1.00 95.25 94 ARG A C 1
ATOM 765 O O . ARG A 1 94 ? -4.343 0.028 13.110 1.00 95.25 94 ARG A O 1
ATOM 772 N N . SER A 1 95 ? -4.332 2.153 12.387 1.00 96.25 95 SER A N 1
ATOM 773 C CA . SER A 1 95 ? -3.691 1.860 11.100 1.00 96.25 95 SER A CA 1
ATOM 774 C C . SER A 1 95 ? -2.293 1.281 11.292 1.00 96.25 95 SER A C 1
ATOM 776 O O . SER A 1 95 ? -1.946 0.300 10.649 1.00 96.25 95 SER A O 1
ATOM 778 N N . HIS A 1 96 ? -1.502 1.829 12.211 1.00 95.69 96 HIS A N 1
ATOM 779 C CA . HIS A 1 96 ? -0.154 1.367 12.521 1.00 95.69 96 HIS A CA 1
ATOM 780 C C . HIS A 1 96 ? -0.151 -0.089 12.997 1.00 95.69 96 HIS A C 1
ATOM 782 O O . HIS A 1 96 ? 0.620 -0.906 12.488 1.00 95.69 96 HIS A O 1
ATOM 788 N N . GLU A 1 97 ? -1.048 -0.442 13.919 1.00 96.69 97 GLU A N 1
ATOM 789 C CA . GLU A 1 97 ? -1.169 -1.814 14.405 1.00 96.69 97 GLU A CA 1
ATOM 790 C C . GLU A 1 97 ? -1.580 -2.783 13.287 1.00 96.69 97 GLU A C 1
ATOM 792 O O . GLU A 1 97 ? -0.912 -3.801 13.078 1.00 96.69 97 GLU A O 1
ATOM 797 N N . ILE A 1 98 ? -2.625 -2.451 12.521 1.00 96.06 98 ILE A N 1
ATOM 798 C CA . ILE A 1 98 ? -3.099 -3.288 11.407 1.00 96.06 98 ILE A CA 1
ATOM 799 C C . ILE A 1 98 ? -2.021 -3.417 10.325 1.00 96.06 98 ILE A C 1
ATOM 801 O O . ILE A 1 98 ? -1.830 -4.500 9.771 1.00 96.06 98 ILE A O 1
ATOM 805 N N . PHE A 1 99 ? -1.287 -2.345 10.028 1.00 95.44 99 PHE A N 1
ATOM 806 C CA . PHE A 1 99 ? -0.226 -2.358 9.029 1.00 95.44 99 PHE A CA 1
ATOM 807 C C . PHE A 1 99 ? 0.886 -3.330 9.418 1.00 95.44 99 PHE A C 1
ATOM 809 O O . PHE A 1 99 ? 1.198 -4.249 8.661 1.00 95.44 99 PHE A O 1
ATOM 816 N N . HIS A 1 100 ? 1.461 -3.169 10.611 1.00 95.06 100 HIS A N 1
ATOM 817 C CA . HIS A 1 100 ? 2.620 -3.955 11.024 1.00 95.06 100 HIS A CA 1
ATOM 818 C C . HIS A 1 100 ? 2.249 -5.395 11.392 1.00 95.06 100 HIS A C 1
ATOM 820 O O . HIS A 1 100 ? 2.822 -6.333 10.833 1.00 95.06 100 HIS A O 1
ATOM 826 N N . ARG A 1 101 ? 1.270 -5.584 12.283 1.00 93.62 101 ARG A N 1
ATOM 827 C CA . ARG A 1 101 ? 0.898 -6.916 12.791 1.00 93.62 101 ARG A CA 1
ATOM 828 C C . ARG A 1 101 ? -0.062 -7.664 11.878 1.00 93.62 101 ARG A C 1
ATOM 830 O O . ARG A 1 101 ? -0.077 -8.889 11.864 1.00 93.62 101 ARG A O 1
ATOM 837 N N . GLY A 1 102 ? -0.870 -6.937 11.116 1.00 93.06 102 GLY A N 1
ATOM 838 C CA . GLY A 1 102 ? -1.811 -7.520 10.171 1.00 93.06 102 GLY A CA 1
ATOM 839 C C . GLY A 1 102 ? -1.165 -7.758 8.812 1.00 93.06 102 GLY A C 1
ATOM 840 O O . GLY A 1 102 ? -0.967 -8.899 8.403 1.00 93.06 102 GLY A O 1
ATOM 841 N N . ILE A 1 103 ? -0.825 -6.684 8.100 1.00 91.88 103 ILE A N 1
ATOM 842 C CA . ILE A 1 103 ? -0.395 -6.766 6.699 1.00 91.88 103 ILE A CA 1
ATOM 843 C C . ILE A 1 103 ? 1.040 -7.294 6.575 1.00 91.88 103 ILE A C 1
ATOM 845 O O . ILE A 1 103 ? 1.265 -8.313 5.916 1.00 91.88 103 ILE A O 1
ATOM 849 N N . ILE A 1 104 ? 2.013 -6.624 7.199 1.00 91.25 104 ILE A N 1
ATOM 850 C CA . ILE A 1 104 ? 3.440 -6.932 7.028 1.00 91.25 104 ILE A CA 1
ATOM 851 C C . ILE A 1 104 ? 3.773 -8.324 7.571 1.00 91.25 104 ILE A C 1
ATOM 853 O O . ILE A 1 104 ? 4.349 -9.137 6.844 1.00 91.25 104 ILE A O 1
ATOM 857 N N . GLU A 1 105 ? 3.364 -8.644 8.800 1.00 93.19 105 GLU A N 1
ATOM 858 C CA . GLU A 1 105 ? 3.575 -9.981 9.366 1.00 93.19 105 GLU A CA 1
ATOM 859 C C . GLU A 1 105 ? 2.941 -11.088 8.516 1.00 93.19 105 GLU A C 1
ATOM 861 O O . GLU A 1 105 ? 3.582 -12.115 8.292 1.00 93.19 105 GLU A O 1
ATOM 866 N N . THR A 1 106 ? 1.727 -10.893 7.990 1.00 90.38 106 THR A N 1
ATOM 867 C CA . THR A 1 106 ? 1.079 -11.890 7.121 1.00 90.38 106 THR A CA 1
ATOM 868 C C . THR A 1 106 ? 1.895 -12.136 5.854 1.00 90.38 106 THR A C 1
ATOM 870 O O . THR A 1 106 ? 2.163 -13.287 5.505 1.00 90.38 106 THR A O 1
ATOM 873 N N . LEU A 1 107 ? 2.348 -11.080 5.172 1.00 87.75 107 LEU A N 1
ATOM 874 C CA . LEU A 1 107 ? 3.168 -11.217 3.964 1.00 87.75 107 LEU A CA 1
ATOM 875 C C . LEU A 1 107 ? 4.520 -11.888 4.254 1.00 87.75 107 LEU A C 1
ATOM 877 O O . LEU A 1 107 ? 4.967 -12.731 3.469 1.00 87.75 107 LEU A O 1
ATOM 881 N N . ILE A 1 108 ? 5.145 -11.575 5.395 1.00 88.94 108 ILE A N 1
ATOM 882 C CA . ILE A 1 108 ? 6.383 -12.220 5.856 1.00 88.94 108 ILE A CA 1
ATOM 883 C C . ILE A 1 108 ? 6.149 -13.708 6.126 1.00 88.94 108 ILE A C 1
ATOM 885 O O . ILE A 1 108 ? 6.877 -14.533 5.571 1.00 88.94 108 ILE A O 1
ATOM 889 N N . ARG A 1 109 ? 5.123 -14.064 6.913 1.00 88.56 109 ARG A N 1
ATOM 890 C CA . ARG A 1 109 ? 4.774 -15.460 7.243 1.00 88.56 109 ARG A CA 1
ATOM 891 C C . ARG A 1 109 ? 4.499 -16.279 5.990 1.00 88.56 109 ARG A C 1
ATOM 893 O O . ARG A 1 109 ? 4.964 -17.407 5.868 1.00 88.56 109 ARG A O 1
ATOM 900 N N . LEU A 1 110 ? 3.805 -15.689 5.019 1.00 85.12 110 LEU A N 1
ATOM 901 C CA . LEU A 1 110 ? 3.532 -16.337 3.742 1.00 85.12 110 LEU A CA 1
ATOM 902 C C . LEU A 1 110 ? 4.752 -16.380 2.813 1.00 85.12 110 LEU A C 1
ATOM 904 O O . LEU A 1 110 ? 4.676 -17.041 1.781 1.00 85.12 110 LEU A O 1
ATOM 908 N N . SER A 1 111 ? 5.869 -15.709 3.130 1.00 83.25 111 SER A N 1
ATOM 909 C CA . SER A 1 111 ? 7.011 -15.507 2.222 1.00 83.25 111 SER A CA 1
ATOM 910 C C . SER A 1 111 ? 6.563 -14.972 0.856 1.00 83.25 111 SER A C 1
ATOM 912 O O . SER A 1 111 ? 6.920 -15.492 -0.209 1.00 83.25 111 SER A O 1
ATOM 914 N N . ALA A 1 112 ? 5.694 -13.967 0.890 1.00 82.25 112 ALA A N 1
ATOM 915 C CA . ALA A 1 112 ? 4.960 -13.449 -0.252 1.00 82.25 112 ALA A CA 1
ATOM 916 C C . ALA A 1 112 ? 5.250 -11.964 -0.482 1.00 82.25 112 ALA A C 1
ATOM 918 O O . ALA A 1 112 ? 5.482 -11.210 0.460 1.00 82.25 112 ALA A O 1
ATOM 919 N N . THR A 1 113 ? 5.168 -11.542 -1.741 1.00 83.56 113 THR A N 1
ATOM 920 C CA . THR A 1 113 ? 4.933 -10.138 -2.087 1.00 83.56 113 THR A CA 1
ATOM 921 C C . THR A 1 113 ? 3.467 -10.013 -2.485 1.00 83.56 113 THR A C 1
ATOM 923 O O . THR A 1 113 ? 3.007 -10.750 -3.363 1.00 83.56 113 THR A O 1
ATOM 926 N N . GLY A 1 114 ? 2.726 -9.139 -1.801 1.00 83.12 114 GLY A N 1
ATOM 927 C CA . GLY A 1 114 ? 1.356 -8.809 -2.182 1.00 83.12 114 GLY A CA 1
ATOM 928 C C . GLY A 1 114 ? 1.365 -8.111 -3.536 1.00 83.12 114 GLY A C 1
ATOM 929 O O . GLY A 1 114 ? 2.186 -7.228 -3.765 1.00 83.12 114 GLY A O 1
ATOM 930 N N . ALA A 1 115 ? 0.490 -8.536 -4.434 1.00 83.00 115 ALA A N 1
ATOM 931 C CA . ALA A 1 115 ? 0.375 -7.975 -5.766 1.00 83.00 115 ALA A CA 1
ATOM 932 C C . ALA A 1 115 ? -1.075 -7.594 -6.050 1.00 83.00 115 ALA A C 1
ATOM 934 O O . ALA A 1 115 ? -2.023 -8.284 -5.655 1.00 83.00 115 ALA A O 1
ATOM 935 N N . VAL A 1 116 ? -1.222 -6.499 -6.776 1.00 80.50 116 VAL A N 1
ATOM 936 C CA . VAL A 1 116 ? -2.476 -6.039 -7.354 1.00 80.50 116 VAL A CA 1
ATOM 937 C C . VAL A 1 116 ? -2.284 -6.010 -8.866 1.00 80.50 116 VAL A C 1
ATOM 939 O O . VAL A 1 116 ? -1.198 -5.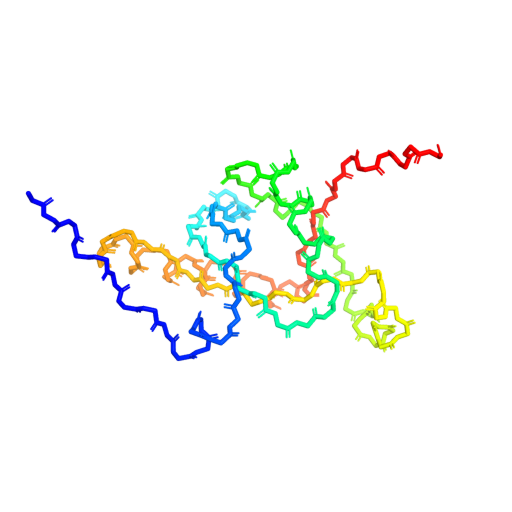705 -9.347 1.00 80.50 116 VAL A O 1
ATOM 942 N N . GLY A 1 117 ? -3.299 -6.435 -9.614 1.00 70.25 117 GLY A N 1
ATOM 943 C CA . GLY A 1 117 ? -3.317 -6.242 -11.061 1.00 70.25 117 GLY A CA 1
ATOM 944 C C . GLY A 1 117 ? -4.260 -5.096 -11.373 1.00 70.25 117 GLY A C 1
ATOM 945 O O . GLY A 1 117 ? -5.375 -5.105 -10.853 1.00 70.25 117 GLY A O 1
ATOM 946 N N . THR A 1 118 ? -3.812 -4.155 -12.192 1.00 65.50 118 THR A N 1
ATOM 947 C CA . THR A 1 118 ? -4.653 -3.124 -12.806 1.00 65.50 118 THR A CA 1
ATOM 948 C C . THR A 1 118 ? -5.125 -3.604 -14.174 1.00 65.50 118 THR A C 1
ATOM 950 O O . THR A 1 118 ? -4.538 -4.525 -14.755 1.00 65.50 118 THR A O 1
ATOM 953 N N . LEU A 1 119 ? -6.196 -3.008 -14.690 1.00 53.75 119 LEU A N 1
ATOM 954 C CA . LEU A 1 119 ? -6.661 -3.240 -16.058 1.00 53.75 119 LEU A CA 1
ATOM 955 C C . LEU A 1 119 ? -6.049 -2.194 -16.995 1.00 53.75 119 LEU A C 1
ATOM 957 O O . LEU A 1 119 ? -6.763 -1.571 -17.768 1.00 53.75 119 LEU A O 1
ATOM 961 N N . ILE A 1 120 ? -4.727 -2.006 -16.978 1.00 48.12 120 ILE A N 1
ATOM 962 C CA . ILE A 1 120 ? -4.092 -1.211 -18.036 1.00 48.12 120 ILE A CA 1
ATOM 963 C C . ILE A 1 120 ? -4.026 -2.101 -19.279 1.00 48.12 120 ILE A C 1
ATOM 965 O O . ILE A 1 120 ? -3.064 -2.828 -19.521 1.00 48.12 120 ILE A O 1
ATOM 969 N N . GLN A 1 121 ? -5.124 -2.110 -20.036 1.00 37.31 121 GLN A N 1
ATOM 970 C CA . GLN A 1 121 ? -5.094 -2.464 -21.445 1.00 37.31 121 GLN A CA 1
ATOM 971 C C . GLN A 1 121 ? -4.340 -1.331 -22.133 1.00 37.31 121 GLN A C 1
ATOM 973 O O . GLN A 1 121 ? -4.853 -0.220 -22.222 1.00 37.31 121 GLN A O 1
ATOM 978 N N . ASN A 1 122 ? -3.105 -1.601 -22.551 1.00 34.00 122 ASN A N 1
ATOM 979 C CA . ASN A 1 122 ? -2.330 -0.687 -23.379 1.00 34.00 122 ASN A CA 1
ATOM 980 C C . ASN A 1 122 ? -3.218 -0.161 -24.518 1.00 34.00 122 ASN A C 1
ATOM 982 O O . ASN A 1 122 ? -3.618 -0.931 -25.394 1.00 34.00 122 ASN A O 1
ATOM 986 N N . VAL A 1 123 ? -3.534 1.135 -24.494 1.00 32.69 123 VAL A N 1
ATOM 987 C CA . VAL A 1 123 ? -3.927 1.847 -25.708 1.00 32.69 123 VAL A CA 1
ATOM 988 C C . VAL A 1 123 ? -2.631 2.021 -26.491 1.00 32.69 123 VAL A C 1
ATOM 990 O O . VAL A 1 123 ? -1.693 2.648 -26.005 1.00 32.69 123 VAL A O 1
ATOM 993 N N . ILE A 1 124 ? -2.579 1.329 -27.628 1.00 32.78 124 ILE A N 1
ATOM 994 C CA . ILE A 1 124 ? -1.505 1.360 -28.629 1.00 32.78 124 ILE A CA 1
ATOM 995 C C . ILE A 1 124 ? -1.420 2.758 -29.240 1.00 32.78 124 ILE A C 1
ATOM 997 O O . ILE A 1 124 ? -2.502 3.327 -29.515 1.00 32.78 124 ILE A O 1
#

Organism: Caerostris extrusa (NCBI:txid172846)

Secondary structure (DSSP, 8-state):
----PPPPPTTTTTS-EEEEEEEEETTEEEEEEEEEEEE-HHHHHHHHHHH-SSEEE--EEE-GGGGGSGGG-TTS-EEEEEEE--SSHHHHHHHHHIIIIIIIHHHHHTT-EEE---------

Mean predicted aligned error: 9.37 Å

Sequence (124 aa):
MEGNMMPLSPSEQKNPIIWTGELVLLGLRCKVRMTYVYGDVEMGDQVFVSEFPVSIALRKRMRRAFHRDLRLFNKEICVLTVQPYGETQEEFNRSHEIFHRGIIETLIRLSATGAVGTLIQNVI